Protein AF-A0A8K0US47-F1 (afdb_monomer)

Secondary structure (DSSP, 8-state):
---TTSSHHHHTT-GGG-SS------SSS-----------------------------PPPTTS-EEEEEEEEEEGGGGHIIIIIIS----SSTT-EEEEEEE--SSPPTT-EEEEEEEEEEETTEEEEEEEEE-

Solvent-accessible surface area (backbone atoms only — not comparable to full-atom values): 8676 Å² total; per-residue (Å²): 139,91,77,76,80,71,64,61,69,60,58,79,77,56,79,84,78,79,82,75,95,82,76,87,79,65,97,60,98,68,92,75,85,88,83,86,85,90,78,96,71,94,71,84,79,75,82,75,78,77,78,76,79,77,81,74,76,85,67,55,53,86,82,18,64,39,67,35,19,14,60,42,74,46,37,38,62,81,45,37,71,53,36,39,56,77,43,63,50,74,70,93,53,5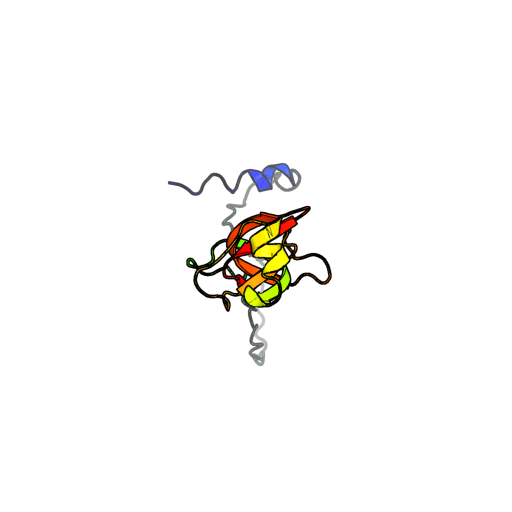5,70,42,29,28,21,40,62,22,41,84,48,85,78,54,67,74,87,34,42,50,28,22,10,52,43,74,41,78,32,88,97,32,26,33,27,36,60,38,45,80,110

Structure (mmCIF, N/CA/C/O backbone):
data_AF-A0A8K0US47-F1
#
_entry.id   AF-A0A8K0US47-F1
#
loop_
_atom_site.group_PDB
_atom_site.id
_atom_site.type_symbol
_atom_site.label_atom_id
_atom_site.label_alt_id
_atom_site.label_comp_id
_atom_site.label_asym_id
_atom_site.label_entity_id
_atom_site.label_seq_id
_atom_site.pdbx_PDB_ins_code
_atom_site.Cartn_x
_atom_site.Cartn_y
_atom_site.Cartn_z
_atom_site.occupancy
_atom_site.B_iso_or_equiv
_atom_site.auth_seq_id
_atom_site.auth_comp_id
_atom_site.auth_asym_id
_atom_site.auth_atom_id
_atom_site.pdbx_PDB_model_num
ATOM 1 N N . MET A 1 1 ? -15.573 13.295 36.870 1.00 46.84 1 MET A N 1
ATOM 2 C CA . MET A 1 1 ? -15.030 14.401 36.044 1.00 46.84 1 MET A CA 1
ATOM 3 C C . MET A 1 1 ? -14.194 13.746 34.950 1.00 46.84 1 MET A C 1
ATOM 5 O O . MET A 1 1 ? -13.232 13.095 35.334 1.00 46.84 1 MET A O 1
ATOM 9 N N . PRO A 1 2 ? -14.645 13.696 33.676 1.00 38.84 2 PRO A N 1
ATOM 10 C CA . PRO A 1 2 ? -14.460 14.802 32.720 1.00 38.84 2 PRO A CA 1
ATOM 11 C C . PRO A 1 2 ? -15.593 14.894 31.662 1.00 38.84 2 PRO A C 1
ATOM 13 O O . PRO A 1 2 ? -15.699 14.055 30.777 1.00 38.84 2 PRO A O 1
ATOM 16 N N . GLY A 1 3 ? -16.446 15.919 31.717 1.00 36.38 3 GLY A N 1
ATOM 17 C CA . GLY A 1 3 ? -17.505 16.131 30.706 1.00 36.38 3 GLY A CA 1
ATOM 18 C C . GLY A 1 3 ? -17.657 17.581 30.247 1.00 36.38 3 GLY A C 1
ATOM 19 O O . GLY A 1 3 ? -18.436 17.882 29.351 1.00 36.38 3 GLY A O 1
ATOM 20 N N . THR A 1 4 ? -16.906 18.501 30.846 1.00 40.59 4 THR A N 1
ATOM 21 C CA . THR A 1 4 ? -17.223 19.933 30.822 1.00 40.59 4 THR A CA 1
ATOM 22 C C . THR A 1 4 ? -16.558 20.714 29.687 1.00 40.59 4 THR A C 1
ATOM 24 O O . THR A 1 4 ? -16.933 21.853 29.437 1.00 40.59 4 THR A O 1
ATOM 27 N N . ALA A 1 5 ? -15.608 20.125 28.953 1.00 39.03 5 ALA A N 1
ATOM 28 C CA . ALA A 1 5 ? -14.831 20.860 27.948 1.00 39.03 5 ALA A CA 1
ATOM 29 C C . ALA A 1 5 ? -15.523 21.000 26.575 1.00 39.03 5 ALA A C 1
ATOM 31 O O . ALA A 1 5 ? -15.138 21.859 25.786 1.00 39.03 5 ALA A O 1
ATOM 32 N N . ARG A 1 6 ? -16.552 20.194 26.265 1.00 40.56 6 ARG A N 1
ATOM 33 C CA . ARG A 1 6 ? -17.197 20.201 24.933 1.00 40.56 6 ARG A CA 1
ATOM 34 C C . ARG A 1 6 ? -18.349 21.200 24.779 1.00 40.56 6 ARG A C 1
ATOM 36 O O . ARG A 1 6 ? -18.688 21.536 23.650 1.00 40.56 6 ARG A O 1
ATOM 43 N N . CYS A 1 7 ? -18.903 21.737 25.869 1.00 39.81 7 CYS A N 1
ATOM 44 C CA . CYS A 1 7 ? -20.008 22.703 25.780 1.00 39.81 7 CYS A CA 1
ATOM 45 C C . CYS A 1 7 ? -19.562 24.115 25.369 1.00 39.81 7 CYS A C 1
ATOM 47 O O . CYS A 1 7 ? -20.347 24.856 24.780 1.00 39.81 7 CYS A O 1
ATOM 49 N N . LEU A 1 8 ? -18.309 24.502 25.635 1.00 39.59 8 LEU A N 1
ATOM 50 C CA . LEU A 1 8 ? -17.888 25.895 25.449 1.00 39.59 8 LEU A CA 1
ATOM 51 C C . LEU A 1 8 ? -17.751 26.309 23.970 1.00 39.59 8 LEU A C 1
ATOM 53 O O . LEU A 1 8 ? -17.937 27.477 23.643 1.00 39.59 8 LEU A O 1
ATOM 57 N N . SER A 1 9 ? -17.472 25.368 23.058 1.00 39.28 9 SER A N 1
ATOM 58 C CA . SER A 1 9 ? -17.257 25.696 21.634 1.00 39.28 9 SER A CA 1
ATOM 59 C C . SER A 1 9 ? -18.537 26.065 20.878 1.00 39.28 9 SER A C 1
ATOM 61 O O . SER A 1 9 ? -18.468 26.768 19.874 1.00 39.28 9 SER A O 1
ATOM 63 N N . VAL A 1 10 ? -19.713 25.644 21.357 1.00 44.59 10 VAL A N 1
ATOM 64 C CA . VAL A 1 10 ? -20.997 26.024 20.738 1.00 44.59 10 VAL A CA 1
ATOM 65 C C . VAL A 1 10 ? -21.367 27.471 21.091 1.00 44.59 10 VAL A C 1
ATOM 67 O O . VAL A 1 10 ? -21.954 28.178 20.272 1.00 44.59 10 VAL A O 1
ATOM 70 N N . TYR A 1 11 ? -20.952 27.940 22.273 1.00 36.62 11 TYR A N 1
ATOM 71 C CA . TYR A 1 11 ? -21.277 29.269 22.800 1.00 36.62 11 TYR A CA 1
ATOM 72 C C . TYR A 1 11 ? -20.708 30.412 21.944 1.00 36.62 11 TYR A C 1
ATOM 74 O O . TYR A 1 11 ? -21.342 31.451 21.785 1.00 36.62 11 TYR A O 1
ATOM 82 N N . LEU A 1 12 ? -19.538 30.207 21.331 1.00 44.50 12 LEU A N 1
ATOM 83 C CA . LEU A 1 12 ? -18.879 31.228 20.511 1.00 44.50 12 LEU A CA 1
ATOM 84 C C . LEU A 1 12 ? -19.491 31.390 19.114 1.00 44.50 12 LEU A C 1
ATOM 86 O O . LEU A 1 12 ? -19.219 32.389 18.451 1.00 44.50 12 LEU A O 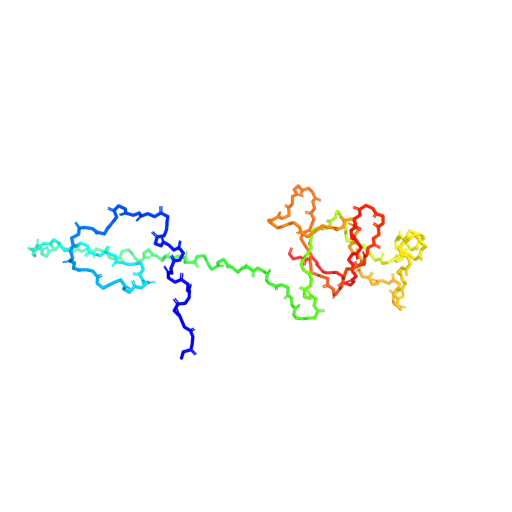1
ATOM 90 N N . LYS A 1 13 ? -20.320 30.442 18.654 1.00 41.69 13 LYS A N 1
ATOM 91 C CA . LYS A 1 13 ? -20.864 30.475 17.290 1.00 41.69 13 LYS A CA 1
ATOM 92 C C . LYS A 1 13 ? -22.234 31.160 17.183 1.00 41.69 13 LYS A C 1
ATOM 94 O O . LYS A 1 13 ? -22.564 31.636 16.102 1.00 41.69 13 LYS A O 1
ATOM 99 N N . TYR A 1 14 ? -23.009 31.276 18.273 1.00 38.50 14 TYR A N 1
ATOM 100 C CA . TYR A 1 14 ? -24.384 31.814 18.227 1.00 38.50 14 TYR A CA 1
ATOM 101 C C . TYR A 1 14 ? -24.782 32.630 19.482 1.00 38.50 14 TYR A C 1
ATOM 103 O O . TYR A 1 14 ? -25.552 32.154 20.316 1.00 38.50 14 TYR A O 1
ATOM 111 N N . PRO A 1 15 ? -24.342 33.893 19.629 1.00 39.62 15 PRO A N 1
ATOM 112 C CA . PRO A 1 15 ? -24.622 34.710 20.822 1.00 39.62 15 PRO A CA 1
ATOM 113 C C . PRO A 1 15 ? -26.076 35.218 20.938 1.00 39.62 15 PRO A C 1
ATOM 115 O O . PRO A 1 15 ? -26.438 35.852 21.926 1.00 39.62 15 PRO A O 1
ATOM 118 N N . ARG A 1 16 ? -26.936 34.967 19.941 1.00 40.34 16 ARG A N 1
ATOM 119 C CA . ARG A 1 16 ? -28.298 35.536 19.854 1.00 40.34 16 ARG A CA 1
ATOM 120 C C . ARG A 1 16 ? -29.388 34.753 20.597 1.00 40.34 16 ARG A C 1
ATOM 122 O O . ARG A 1 16 ? -30.516 35.226 20.627 1.00 40.34 16 ARG A O 1
ATOM 129 N N . LEU A 1 17 ? -29.079 33.604 21.200 1.00 44.72 17 LEU A N 1
ATOM 130 C CA . LEU A 1 17 ? -30.077 32.753 21.873 1.00 44.72 17 LEU A CA 1
ATOM 131 C C . LEU A 1 17 ? -30.164 32.960 23.396 1.00 44.72 17 LEU A C 1
ATOM 133 O O . LEU A 1 17 ? -30.950 32.290 24.055 1.00 44.72 17 LEU A O 1
ATOM 137 N N . TYR A 1 18 ? -29.381 33.879 23.970 1.00 38.62 18 TYR A N 1
ATOM 138 C CA . TYR A 1 18 ? -29.197 33.969 25.425 1.00 38.62 18 TYR A CA 1
ATOM 139 C C . TYR A 1 18 ? -29.821 35.217 26.059 1.00 38.62 18 TYR A C 1
ATOM 141 O O . TYR A 1 18 ? -29.194 35.911 26.859 1.00 38.62 18 TYR A O 1
ATOM 149 N N . ARG A 1 19 ? -31.061 35.551 25.693 1.00 40.34 19 ARG A N 1
ATOM 150 C CA . ARG A 1 19 ? -31.779 36.636 26.371 1.00 40.34 19 ARG A CA 1
ATOM 151 C C . ARG A 1 19 ? -33.259 36.335 26.528 1.00 40.34 19 ARG A C 1
ATOM 153 O O . ARG A 1 19 ? -34.080 37.022 25.953 1.00 40.34 19 ARG A O 1
ATOM 160 N N . GLU A 1 20 ? -33.560 35.302 27.306 1.00 36.44 20 GLU A N 1
ATOM 161 C CA . GLU A 1 20 ? -34.586 35.338 28.358 1.00 36.44 20 GLU A CA 1
ATOM 162 C C . GLU A 1 20 ? -34.594 33.990 29.086 1.00 36.44 20 GLU A C 1
ATOM 164 O O . GLU A 1 20 ? -34.684 32.915 28.495 1.00 36.44 20 GLU A O 1
ATOM 169 N N . GLY A 1 21 ? -34.352 34.049 30.393 1.00 46.66 21 GLY A N 1
ATOM 170 C CA . GLY A 1 21 ? -34.042 32.885 31.206 1.00 46.66 21 GLY A CA 1
ATOM 171 C C . GLY A 1 21 ? -35.243 31.976 31.424 1.00 46.66 21 GLY A C 1
ATOM 172 O O . GLY A 1 21 ? -36.161 32.360 32.144 1.00 46.66 21 GLY A O 1
ATOM 173 N N . ARG A 1 22 ? -35.180 30.747 30.886 1.00 37.56 22 ARG A N 1
ATOM 174 C CA . ARG A 1 22 ? -35.771 29.543 31.510 1.00 37.56 22 ARG A CA 1
ATOM 175 C C . ARG A 1 22 ? -35.437 28.201 30.833 1.00 37.56 22 ARG A C 1
ATOM 177 O O . ARG A 1 22 ? -36.299 27.337 30.731 1.00 37.56 22 ARG A O 1
ATOM 184 N N . HIS A 1 23 ? -34.196 27.980 30.397 1.00 38.66 23 HIS A N 1
ATOM 185 C CA . HIS A 1 23 ? -33.818 26.713 29.754 1.00 38.66 23 HIS A CA 1
ATOM 186 C C . HIS A 1 23 ? -32.576 26.100 30.412 1.00 38.66 23 HIS A C 1
ATOM 188 O O . HIS A 1 23 ? -31.454 26.539 30.176 1.00 38.66 23 HIS A O 1
ATOM 194 N N . SER A 1 24 ? -32.783 25.063 31.232 1.00 38.16 24 SER A N 1
ATOM 195 C CA . SER A 1 24 ? -31.751 24.047 31.462 1.00 38.16 24 SER A CA 1
ATOM 196 C C . SER A 1 24 ? -31.607 23.258 30.166 1.00 38.16 24 SER A C 1
ATOM 198 O O . SER A 1 24 ? -32.498 22.492 29.804 1.00 38.16 24 SER A O 1
ATOM 200 N N . CYS A 1 25 ? -30.512 23.478 29.444 1.00 39.38 25 CYS A N 1
ATOM 201 C CA . CYS A 1 25 ? -30.175 22.694 28.264 1.00 39.38 25 CYS A CA 1
ATOM 202 C C . CYS A 1 25 ? -29.595 21.350 28.712 1.00 39.38 25 CYS A C 1
ATOM 204 O O . CYS A 1 25 ? -28.389 21.222 28.919 1.00 39.38 25 CYS A O 1
ATOM 206 N N . ASP A 1 26 ? -30.455 20.346 28.848 1.00 36.38 26 ASP A N 1
ATOM 207 C CA . ASP A 1 26 ? -30.021 18.977 28.591 1.00 36.38 26 ASP A CA 1
ATOM 208 C C . ASP A 1 26 ? -29.617 18.909 27.108 1.00 36.38 26 ASP A C 1
ATOM 210 O O . ASP A 1 26 ? -30.361 19.372 26.240 1.00 36.38 26 ASP A O 1
ATOM 214 N N . CYS A 1 27 ? -28.423 18.398 26.796 1.00 41.59 27 CYS A N 1
ATOM 215 C CA . CYS A 1 27 ? -27.926 18.234 25.421 1.00 41.59 27 CYS A CA 1
ATOM 216 C C . CYS A 1 27 ? -28.633 17.080 24.679 1.00 41.59 27 CYS A C 1
ATOM 218 O O . CYS A 1 27 ? -28.005 16.327 23.938 1.00 41.59 27 CYS A O 1
ATOM 220 N N . SER A 1 28 ? -29.946 16.964 24.855 1.00 40.72 28 SER A N 1
ATOM 221 C CA . SER A 1 28 ? -30.830 16.103 24.086 1.00 40.72 28 SER A CA 1
ATOM 222 C C . SER A 1 28 ? -31.783 16.984 23.296 1.00 40.72 28 SER A C 1
ATOM 224 O O . SER A 1 28 ? -32.591 17.732 23.842 1.00 40.72 28 SER A O 1
ATOM 226 N N . ILE A 1 29 ? -31.672 16.896 21.976 1.00 43.41 29 ILE A N 1
ATOM 227 C CA . ILE A 1 29 ? -32.538 17.542 20.993 1.00 43.41 29 ILE A CA 1
ATOM 228 C C . ILE A 1 29 ? -33.984 17.102 21.243 1.00 43.41 29 ILE A C 1
ATOM 230 O O . ILE A 1 29 ? -34.377 16.103 20.661 1.00 43.41 29 ILE A O 1
ATOM 234 N N . LYS A 1 30 ? -34.759 17.806 22.080 1.00 36.53 30 LYS A N 1
ATOM 235 C CA . LYS A 1 30 ? -36.230 17.940 21.988 1.00 36.53 30 LYS A CA 1
ATOM 236 C C . LYS A 1 30 ? -36.705 19.182 22.756 1.00 36.53 30 LYS A C 1
ATOM 238 O O . LYS A 1 30 ? -37.198 19.081 23.877 1.00 36.53 30 LYS A O 1
ATOM 243 N N . CYS A 1 31 ? -36.643 20.357 22.131 1.00 35.62 31 CYS A N 1
ATOM 244 C CA . CYS A 1 31 ? -37.557 21.440 22.507 1.00 35.62 31 CYS A CA 1
ATOM 245 C C . CYS A 1 31 ? -38.957 21.034 22.028 1.00 35.62 31 CYS A C 1
ATOM 247 O O . CYS A 1 31 ? -39.199 20.976 20.826 1.00 35.62 31 CYS A O 1
ATOM 249 N N . THR A 1 32 ? -39.849 20.687 22.957 1.00 37.84 32 THR A N 1
ATOM 250 C CA . THR A 1 32 ? -41.238 20.318 22.648 1.00 37.84 32 THR A CA 1
ATOM 251 C C . THR A 1 32 ? -42.147 21.459 23.094 1.00 37.84 32 THR A C 1
ATOM 253 O O . THR A 1 32 ? -42.230 21.758 24.284 1.00 37.84 32 THR A O 1
ATOM 256 N N . GLU A 1 33 ? -42.791 22.121 22.136 1.00 38.03 33 GLU A N 1
ATOM 257 C CA . GLU A 1 33 ? -43.781 23.175 22.360 1.00 38.03 33 GLU A CA 1
ATOM 258 C C . GLU A 1 33 ? -45.080 22.567 22.921 1.00 38.03 33 GLU A C 1
ATOM 260 O O . GLU A 1 33 ? -45.603 21.585 22.394 1.00 38.03 33 GLU A O 1
ATOM 265 N N . ARG A 1 34 ? -45.589 23.118 24.033 1.00 37.97 34 ARG A N 1
ATOM 266 C CA . ARG A 1 34 ? -46.910 22.778 24.590 1.00 37.97 34 ARG A CA 1
ATOM 267 C C . ARG A 1 34 ? -47.975 23.591 23.857 1.00 37.97 34 ARG A C 1
ATOM 269 O O . ARG A 1 34 ? -47.952 24.813 23.958 1.00 37.97 34 ARG A O 1
ATOM 276 N N . GLN A 1 35 ? -48.981 22.934 23.283 1.00 38.62 35 GLN A N 1
ATOM 277 C CA . GLN A 1 35 ? -50.292 23.552 23.054 1.00 38.62 35 GLN A CA 1
ATOM 278 C C . GLN A 1 35 ? -51.417 22.734 23.714 1.00 38.62 35 GLN A C 1
ATOM 280 O O . GLN A 1 35 ? -51.310 21.507 23.797 1.00 38.62 35 GLN A O 1
ATOM 285 N N . PRO A 1 36 ? -52.450 23.409 24.261 1.00 51.41 36 PRO A N 1
ATOM 286 C CA . PRO A 1 36 ? -53.443 22.809 25.138 1.00 51.41 36 PRO A CA 1
ATOM 287 C C . PRO A 1 36 ? -54.696 22.337 24.386 1.00 51.41 36 PRO A C 1
ATOM 289 O O . PRO A 1 36 ? -55.005 22.795 23.292 1.00 51.41 36 PRO A O 1
ATOM 292 N N . ASN A 1 37 ? -55.471 21.526 25.105 1.00 34.66 37 ASN A N 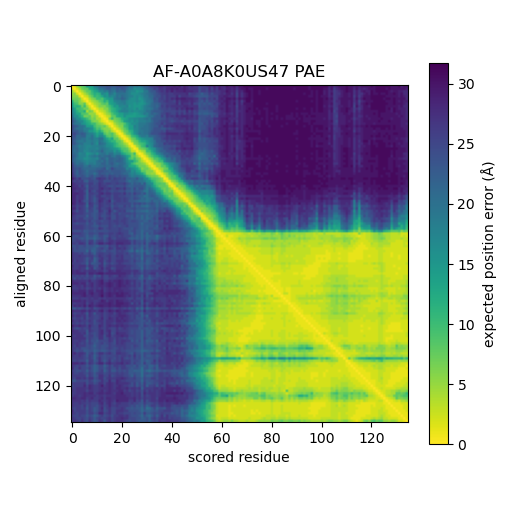1
ATOM 293 C CA . ASN A 1 37 ? -56.876 21.172 24.900 1.00 34.66 37 ASN A CA 1
ATOM 294 C C . ASN A 1 37 ? -57.203 19.920 24.076 1.00 34.66 37 ASN A C 1
ATOM 296 O O . ASN A 1 37 ? -56.954 19.786 22.884 1.00 34.66 37 ASN A O 1
ATOM 300 N N . MET A 1 38 ? -57.846 19.015 24.814 1.00 46.69 38 MET A N 1
ATOM 301 C CA . MET A 1 38 ? -58.420 17.743 24.416 1.00 46.69 38 MET A CA 1
ATOM 302 C C . MET A 1 38 ? -59.489 17.907 23.332 1.00 46.69 38 MET A C 1
ATOM 304 O O . MET A 1 38 ? -60.369 18.754 23.466 1.00 46.69 38 MET A O 1
ATOM 308 N N . ARG A 1 39 ? -59.495 16.989 22.362 1.00 39.59 39 ARG A N 1
ATOM 309 C CA . ARG A 1 39 ? -60.696 16.386 21.760 1.00 39.59 39 ARG A CA 1
ATOM 310 C C . ARG A 1 39 ? -60.287 15.037 21.171 1.00 39.59 39 ARG A C 1
ATOM 312 O O . ARG A 1 39 ? -59.401 14.968 20.327 1.00 39.59 39 ARG A O 1
ATOM 319 N N . ALA A 1 40 ? -60.884 13.969 21.692 1.00 47.66 40 ALA A N 1
ATOM 320 C CA . ALA A 1 40 ? -60.638 12.601 21.260 1.00 47.66 40 ALA A CA 1
ATOM 321 C C . ALA A 1 40 ? -61.051 12.427 19.791 1.00 47.66 40 ALA A C 1
ATOM 323 O O . ALA A 1 40 ? -62.186 12.724 19.425 1.00 47.66 40 ALA A O 1
ATOM 324 N N . SER A 1 41 ? -60.123 11.941 18.972 1.00 41.31 41 SER A N 1
ATOM 325 C CA . SER A 1 41 ? -60.364 11.525 17.595 1.00 41.31 41 SER A CA 1
ATOM 326 C C . SER A 1 41 ? -59.551 10.256 17.361 1.00 41.31 41 SER A C 1
ATOM 328 O O . SER A 1 41 ? -58.371 10.204 17.705 1.00 41.31 41 SER A O 1
ATOM 330 N N . ILE A 1 42 ? -60.212 9.206 16.881 1.00 51.44 42 ILE A N 1
ATOM 331 C CA . ILE A 1 42 ? -59.645 7.866 16.702 1.00 51.44 42 ILE A CA 1
ATOM 332 C C . ILE A 1 42 ? -58.605 7.930 15.578 1.00 51.44 42 ILE A C 1
ATOM 334 O O . ILE A 1 42 ? -58.957 8.067 14.408 1.00 51.44 42 ILE A O 1
ATOM 338 N N . THR A 1 43 ? -57.323 7.851 15.928 1.00 42.91 43 THR A N 1
ATOM 339 C CA . THR A 1 43 ? -56.207 7.818 14.978 1.00 42.91 43 THR A CA 1
ATOM 340 C C . THR A 1 43 ? -55.746 6.382 14.771 1.00 42.91 43 THR A C 1
ATOM 342 O O . THR A 1 43 ? -55.238 5.731 15.680 1.00 42.91 43 THR A O 1
ATOM 345 N N . VAL A 1 44 ? -55.922 5.884 13.547 1.00 48.12 44 VAL A N 1
ATOM 346 C CA . VAL A 1 44 ? -55.308 4.642 13.070 1.00 48.12 44 VAL A CA 1
ATOM 347 C C . VAL A 1 44 ? -53.793 4.829 13.118 1.00 48.12 44 VAL A C 1
ATOM 349 O O . VAL A 1 44 ? -53.229 5.599 12.340 1.00 48.12 44 VAL A O 1
ATOM 352 N N . THR A 1 45 ? -53.133 4.170 14.068 1.00 48.47 45 THR A N 1
ATOM 353 C CA . THR A 1 45 ? -51.684 4.262 14.258 1.00 48.47 45 THR A CA 1
ATOM 354 C C . THR A 1 45 ? -50.985 3.490 13.144 1.00 48.47 45 THR A C 1
ATOM 356 O O . THR A 1 45 ? -50.676 2.307 13.278 1.00 48.47 45 THR A O 1
ATOM 359 N N . VAL A 1 46 ? -50.739 4.151 12.014 1.00 52.28 46 VAL A N 1
ATOM 360 C CA . VAL A 1 46 ? -49.760 3.669 11.040 1.00 52.28 46 VAL A CA 1
ATOM 361 C C . VAL A 1 46 ? -48.410 3.728 11.750 1.00 52.28 46 VAL A C 1
ATOM 363 O O . VAL A 1 46 ? -47.875 4.809 11.994 1.00 52.28 46 VAL A O 1
ATOM 366 N N . PHE A 1 47 ? -47.900 2.569 12.172 1.00 51.38 47 PHE A N 1
ATOM 367 C CA . PHE A 1 47 ? -46.555 2.432 12.723 1.00 51.38 47 PHE A CA 1
ATOM 368 C C . PHE A 1 47 ? -45.557 2.723 11.596 1.00 51.38 47 PHE A C 1
ATOM 370 O O . PHE A 1 47 ? -45.064 1.823 10.922 1.00 51.38 47 PHE A O 1
ATOM 377 N N . SER A 1 48 ? -45.287 4.005 11.356 1.00 53.53 48 SER A N 1
ATOM 378 C CA . SER A 1 48 ? -44.178 4.445 10.520 1.00 53.53 48 SER A CA 1
ATOM 379 C C . SER A 1 48 ? -42.894 4.043 11.235 1.00 53.53 48 SER A C 1
ATOM 381 O O . SER A 1 48 ? -42.432 4.736 12.142 1.00 53.53 48 SER A O 1
ATOM 383 N N . THR A 1 49 ? -42.347 2.880 10.881 1.00 54.91 49 THR A N 1
ATOM 384 C CA . THR A 1 49 ? -41.044 2.426 11.360 1.00 54.91 49 THR A CA 1
ATOM 385 C C . THR A 1 49 ? -39.998 3.416 10.869 1.00 54.91 49 THR A C 1
ATOM 387 O O . THR A 1 49 ? -39.586 3.385 9.709 1.00 54.91 49 THR A O 1
ATOM 390 N N . VAL A 1 50 ? -39.598 4.333 11.747 1.00 58.34 50 VAL A N 1
ATOM 391 C CA . VAL A 1 50 ? -38.467 5.224 11.514 1.00 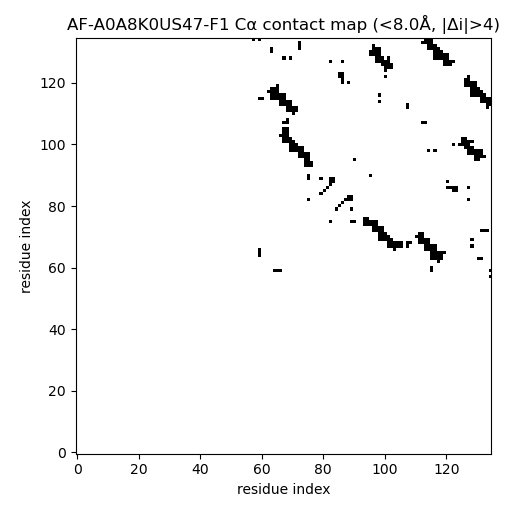58.34 50 VAL A CA 1
ATOM 392 C C . VAL A 1 50 ? -37.220 4.346 11.541 1.00 58.34 50 VAL A C 1
ATOM 394 O O . VAL A 1 50 ? -36.704 4.015 12.606 1.00 58.34 50 VAL A O 1
ATOM 397 N N . PHE A 1 51 ? -36.769 3.910 10.366 1.00 52.47 51 PHE A N 1
ATOM 398 C CA . PHE A 1 51 ? -35.462 3.284 10.211 1.00 52.47 51 PHE A CA 1
ATOM 399 C C . PHE A 1 51 ? -34.407 4.350 10.514 1.00 52.47 51 PHE A C 1
ATOM 401 O O . PHE A 1 51 ? -34.077 5.186 9.674 1.00 52.47 51 PHE A O 1
ATOM 408 N N . ALA A 1 52 ? -33.910 4.356 11.749 1.00 56.09 52 ALA A N 1
ATOM 409 C CA . ALA A 1 52 ? -32.724 5.110 12.108 1.00 56.09 52 ALA A CA 1
ATOM 410 C C . ALA A 1 52 ? -31.541 4.487 11.356 1.00 56.09 52 ALA A C 1
ATOM 412 O O . ALA A 1 52 ? -31.063 3.411 11.715 1.00 56.09 52 ALA A O 1
ATOM 413 N N . ALA A 1 53 ? -31.100 5.140 10.281 1.00 57.03 53 ALA A N 1
ATOM 414 C CA . ALA A 1 53 ? -29.867 4.781 9.602 1.00 57.03 53 ALA A CA 1
ATOM 415 C C . ALA A 1 53 ? -28.703 5.039 10.568 1.00 57.03 53 ALA A C 1
ATOM 417 O O . ALA A 1 53 ? -28.296 6.177 10.798 1.00 57.03 53 ALA A O 1
ATOM 418 N N . ILE A 1 54 ? -28.210 3.969 11.186 1.00 53.09 54 ILE A N 1
ATOM 419 C CA . ILE A 1 54 ? -26.985 3.982 11.979 1.00 53.09 54 ILE A CA 1
ATOM 420 C C . ILE A 1 54 ? -25.847 4.217 10.986 1.00 53.09 54 ILE A C 1
ATOM 422 O O . ILE A 1 54 ? -25.458 3.311 10.252 1.00 53.09 54 ILE A O 1
ATOM 426 N N . ALA A 1 55 ? -25.353 5.451 10.905 1.00 50.59 55 ALA A N 1
ATOM 427 C CA . ALA A 1 55 ? -24.139 5.753 10.164 1.00 50.59 55 ALA A CA 1
ATOM 428 C C . ALA A 1 55 ? -22.965 5.119 10.920 1.00 50.59 55 ALA A C 1
ATOM 430 O O . ALA A 1 55 ? -22.413 5.712 11.847 1.00 50.59 55 ALA A O 1
ATOM 431 N N . VAL A 1 56 ? -22.625 3.877 10.575 1.00 55.19 56 VAL A N 1
ATOM 432 C CA . VAL A 1 56 ?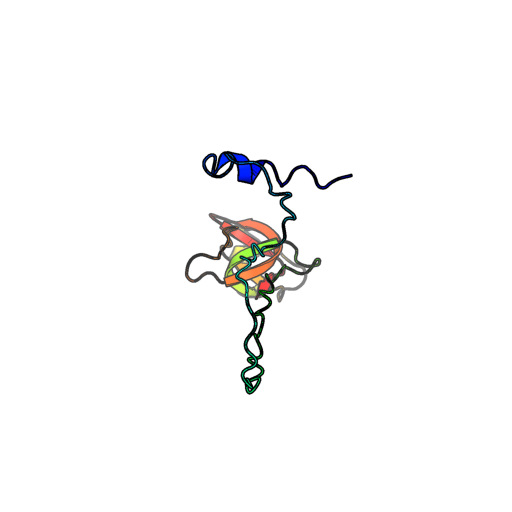 -21.387 3.249 11.030 1.00 55.19 56 VAL A CA 1
ATOM 433 C C . VAL A 1 56 ? -20.265 3.973 10.300 1.00 55.19 56 VAL A C 1
ATOM 435 O O . VAL A 1 56 ? -20.002 3.705 9.133 1.00 55.19 56 VAL A O 1
ATOM 438 N N . SER A 1 57 ? -19.626 4.934 10.963 1.00 54.69 57 SER A N 1
ATOM 439 C CA . SER A 1 57 ? -18.311 5.402 10.537 1.00 54.69 57 SER A CA 1
ATOM 440 C C . SER A 1 57 ? -17.390 4.187 10.581 1.00 54.69 57 SER A C 1
ATOM 442 O O . SER A 1 57 ? -17.048 3.735 11.679 1.00 54.69 57 SER A O 1
ATOM 444 N N . ALA A 1 58 ? -17.074 3.614 9.414 1.00 60.88 58 ALA A N 1
ATOM 445 C CA . ALA A 1 58 ? -16.173 2.479 9.290 1.00 60.88 58 ALA A CA 1
ATOM 446 C C . ALA A 1 58 ? -14.840 2.897 9.910 1.00 60.88 58 ALA A C 1
ATOM 448 O O . ALA A 1 58 ? -14.084 3.694 9.367 1.00 60.88 58 ALA A O 1
ATOM 449 N N . THR A 1 59 ? -14.629 2.470 11.148 1.00 79.25 59 THR A N 1
ATOM 450 C CA . THR A 1 59 ? -13.407 2.774 11.875 1.00 79.25 59 THR A CA 1
ATOM 451 C C . THR A 1 59 ? -12.467 1.630 11.575 1.00 79.25 59 THR A C 1
ATOM 453 O O . THR A 1 59 ? -12.867 0.468 11.681 1.00 79.25 59 THR A O 1
ATOM 456 N N . CYS A 1 60 ? -11.237 1.945 11.184 1.00 89.69 60 CYS A N 1
ATOM 457 C CA . CYS A 1 60 ? -10.275 0.903 10.899 1.00 89.69 60 CYS A CA 1
ATOM 458 C C . CYS A 1 60 ? -10.083 -0.036 12.101 1.00 89.69 60 CYS A C 1
ATOM 460 O O . CYS A 1 60 ? -10.093 0.424 13.251 1.00 89.69 60 CYS A O 1
ATOM 462 N N . PRO A 1 61 ? -9.911 -1.349 11.864 1.00 90.56 61 PRO A N 1
ATOM 463 C CA . PRO A 1 61 ? -9.693 -2.297 12.944 1.00 90.56 61 PRO A CA 1
ATOM 464 C C . PRO A 1 61 ? -8.383 -1.971 13.667 1.00 90.56 61 PRO A C 1
ATOM 466 O O . PRO A 1 61 ? -7.446 -1.437 13.075 1.00 90.56 61 PRO A O 1
ATOM 469 N N . SER A 1 62 ? -8.277 -2.349 14.943 1.00 89.75 62 SER A N 1
ATOM 470 C CA . SER A 1 62 ? -7.077 -2.079 15.754 1.00 89.75 62 SER A CA 1
ATOM 471 C C . SER A 1 62 ? -5.786 -2.650 15.153 1.00 89.75 62 SER A C 1
ATOM 473 O O . SER A 1 62 ? -4.712 -2.106 15.391 1.00 89.75 62 SER A O 1
ATOM 475 N N . ALA A 1 63 ? -5.885 -3.716 14.350 1.00 91.19 63 ALA A N 1
ATOM 476 C CA . ALA A 1 63 ? -4.763 -4.317 13.630 1.00 91.19 63 ALA A CA 1
ATOM 477 C C . ALA A 1 63 ? -4.261 -3.474 12.437 1.00 91.19 63 ALA A C 1
ATOM 479 O O . ALA A 1 63 ? -3.113 -3.622 12.022 1.00 91.19 63 ALA A O 1
ATOM 480 N N . GLN A 1 64 ? -5.105 -2.602 11.881 1.00 94.69 64 GLN A N 1
ATOM 481 C CA . GLN A 1 64 ? -4.788 -1.722 10.752 1.00 94.69 64 GLN A CA 1
ATOM 482 C C . GLN A 1 64 ? -5.235 -0.291 11.065 1.00 94.69 64 GLN A C 1
ATOM 484 O O . GLN A 1 64 ? -6.131 0.225 10.409 1.00 94.69 64 GLN A O 1
ATOM 489 N N . PRO A 1 65 ? -4.648 0.367 12.077 1.00 92.94 65 PRO A N 1
ATOM 490 C CA . PRO A 1 65 ? -5.198 1.598 12.639 1.00 92.94 65 PRO A CA 1
ATOM 491 C C . PRO A 1 65 ? -5.063 2.819 11.717 1.00 92.94 65 PRO A C 1
ATOM 493 O O . PRO A 1 65 ? -5.597 3.883 12.032 1.00 92.94 65 PRO A O 1
ATOM 496 N N . VAL A 1 66 ? -4.318 2.711 10.614 1.00 93.88 66 VAL A N 1
ATOM 497 C CA . VAL A 1 66 ? -4.012 3.844 9.742 1.00 93.88 66 VAL A CA 1
ATOM 498 C C . VAL A 1 66 ? -5.055 3.941 8.641 1.00 93.88 66 VAL A C 1
ATOM 500 O O . VAL A 1 66 ? -5.095 3.110 7.738 1.00 93.88 66 VAL A O 1
ATOM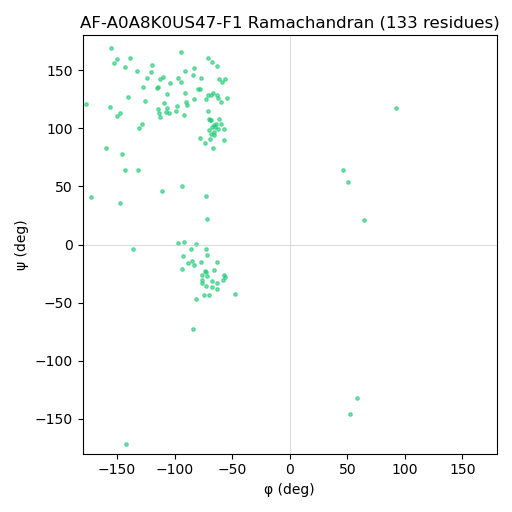 503 N N . HIS A 1 67 ? -5.862 4.994 8.699 1.00 93.69 67 HIS A N 1
ATOM 504 C CA . HIS A 1 67 ? -6.868 5.278 7.688 1.00 93.69 67 HIS A CA 1
ATOM 505 C C . HIS A 1 67 ? -6.298 6.157 6.570 1.00 93.69 67 HIS A C 1
ATOM 507 O O . HIS A 1 67 ? -5.786 7.246 6.848 1.00 93.69 67 HIS A O 1
ATOM 513 N N . LEU A 1 68 ? -6.352 5.683 5.323 1.00 94.38 68 LEU A N 1
ATOM 514 C CA . LEU A 1 68 ? -5.758 6.348 4.160 1.00 94.38 68 LEU A CA 1
ATOM 515 C C . LEU A 1 68 ? -6.672 6.274 2.938 1.00 94.38 68 LEU A C 1
ATOM 517 O O . LEU A 1 68 ? -7.507 5.385 2.807 1.00 94.38 68 LEU A O 1
ATOM 521 N N . CYS A 1 69 ? -6.410 7.164 1.987 1.00 95.06 69 CYS A N 1
ATOM 522 C CA . CYS A 1 69 ? -7.001 7.145 0.659 1.00 95.06 69 CYS A CA 1
ATOM 523 C C . CYS A 1 69 ? -5.907 6.840 -0.354 1.00 95.06 69 CYS A C 1
ATOM 525 O O . CYS A 1 69 ? -5.019 7.665 -0.576 1.00 95.06 69 CYS A O 1
ATOM 527 N N . CYS A 1 70 ? -5.938 5.653 -0.948 1.00 94.94 70 CYS A N 1
ATOM 528 C CA . CYS A 1 70 ? -4.898 5.179 -1.857 1.00 94.94 70 CYS A CA 1
ATOM 529 C C . CYS A 1 70 ? -5.410 5.120 -3.289 1.00 94.94 70 CYS A C 1
ATOM 531 O O . CYS A 1 70 ? -6.555 4.754 -3.543 1.00 94.94 70 CYS A O 1
ATOM 533 N N . ARG A 1 71 ? -4.554 5.437 -4.260 1.00 94.06 71 ARG A N 1
ATOM 534 C CA . ARG A 1 71 ? -4.932 5.363 -5.677 1.00 94.06 71 ARG A CA 1
ATOM 535 C C . ARG A 1 71 ? -5.163 3.922 -6.133 1.00 94.06 71 ARG A C 1
ATOM 537 O O . ARG A 1 71 ? -5.963 3.671 -7.027 1.00 94.06 71 ARG A O 1
ATOM 544 N N . ASN A 1 72 ? -4.445 2.975 -5.537 1.00 93.19 72 ASN A N 1
ATOM 545 C CA . ASN A 1 72 ? -4.597 1.554 -5.808 1.00 93.19 72 ASN A CA 1
ATOM 546 C C . ASN A 1 72 ? -4.193 0.712 -4.595 1.00 93.19 72 ASN A C 1
ATOM 548 O O . ASN A 1 72 ? -3.370 1.135 -3.787 1.00 93.19 72 ASN A O 1
ATOM 552 N N . VAL A 1 73 ? -4.735 -0.504 -4.519 1.00 95.44 73 VAL A N 1
ATOM 553 C CA . VAL A 1 73 ? -4.294 -1.550 -3.587 1.00 95.44 73 VAL A CA 1
ATOM 554 C C . VAL A 1 73 ? -3.977 -2.797 -4.394 1.00 95.44 73 VAL A C 1
ATOM 556 O O . VAL A 1 73 ? -4.844 -3.265 -5.135 1.00 95.44 73 VAL A O 1
ATOM 559 N N . ALA A 1 74 ? -2.759 -3.314 -4.265 1.00 96.12 74 ALA A N 1
ATOM 560 C CA . ALA A 1 74 ? -2.319 -4.524 -4.952 1.00 96.12 74 ALA A CA 1
ATOM 561 C C . ALA A 1 74 ? -1.255 -5.279 -4.130 1.00 96.12 74 ALA A C 1
ATOM 563 O O . ALA A 1 74 ? -0.628 -4.675 -3.258 1.00 96.12 74 ALA A O 1
ATOM 564 N N . PRO A 1 75 ? -1.037 -6.582 -4.379 1.00 96.88 75 PRO A N 1
ATOM 565 C CA . PRO A 1 75 ? -0.012 -7.364 -3.684 1.00 96.88 75 PRO A CA 1
ATOM 566 C C . PRO A 1 75 ? 1.389 -6.807 -3.935 1.00 96.88 75 PRO A C 1
ATOM 568 O O . PRO A 1 75 ? 1.665 -6.408 -5.069 1.00 96.88 75 PRO A O 1
ATOM 571 N N . TRP A 1 76 ? 2.277 -6.821 -2.930 1.00 96.69 76 TRP A N 1
ATOM 572 C CA . TRP A 1 76 ? 3.632 -6.252 -3.009 1.00 96.69 76 TRP A CA 1
ATOM 573 C C . TRP A 1 76 ? 4.400 -6.676 -4.273 1.00 96.69 76 TRP A C 1
ATOM 575 O O . TRP A 1 76 ? 5.007 -5.855 -4.961 1.00 96.69 76 TRP A O 1
ATOM 585 N N . SER A 1 77 ? 4.300 -7.955 -4.627 1.00 95.81 77 SER A N 1
ATOM 586 C CA . SER A 1 77 ? 4.918 -8.566 -5.807 1.00 95.81 77 SER A CA 1
ATOM 587 C C . SER A 1 77 ? 4.552 -7.902 -7.134 1.00 95.81 77 SER A C 1
ATOM 589 O O . SER A 1 77 ? 5.367 -7.910 -8.053 1.00 95.81 77 SER A O 1
ATOM 591 N N . SER A 1 78 ? 3.372 -7.284 -7.240 1.00 96.25 78 SER A N 1
ATOM 592 C CA . SER A 1 78 ? 2.919 -6.616 -8.467 1.00 96.25 78 SER A CA 1
ATOM 593 C C . SER A 1 78 ? 3.755 -5.391 -8.841 1.00 96.25 78 SER A C 1
ATOM 595 O O . SER A 1 78 ? 3.749 -4.980 -10.000 1.00 96.25 78 SER A O 1
ATOM 597 N N . ASN A 1 79 ? 4.465 -4.797 -7.876 1.00 93.19 79 ASN A N 1
ATOM 598 C CA . ASN A 1 79 ? 5.282 -3.609 -8.104 1.00 93.19 79 ASN A CA 1
ATOM 599 C C . ASN A 1 79 ? 6.531 -3.577 -7.207 1.00 93.19 79 ASN A C 1
ATOM 601 O O . ASN A 1 79 ? 6.974 -2.522 -6.746 1.00 93.19 79 ASN A O 1
ATOM 605 N N . SER A 1 80 ? 7.105 -4.754 -6.954 1.00 93.88 80 SER A N 1
ATOM 606 C CA . SER A 1 80 ? 8.243 -4.950 -6.049 1.00 93.88 80 SER A CA 1
ATOM 607 C C . SER A 1 80 ? 9.479 -4.135 -6.439 1.00 93.88 80 SER A C 1
ATOM 609 O O . SER A 1 80 ? 10.209 -3.684 -5.562 1.00 93.88 80 SER A O 1
ATOM 611 N N . GLY A 1 81 ? 9.691 -3.868 -7.732 1.00 91.06 81 GLY A N 1
ATOM 612 C CA . GLY A 1 81 ? 10.786 -3.011 -8.200 1.00 91.06 81 GLY A CA 1
ATOM 613 C C . GLY A 1 81 ? 10.671 -1.563 -7.708 1.00 91.06 81 GLY A C 1
ATOM 614 O O . GLY A 1 81 ? 11.668 -0.958 -7.321 1.00 91.06 81 GLY A O 1
ATOM 615 N N . VAL A 1 82 ? 9.454 -1.015 -7.657 1.00 91.56 82 VAL A N 1
ATOM 616 C CA . VAL A 1 82 ? 9.210 0.340 -7.141 1.00 91.56 82 VAL A CA 1
ATOM 617 C C . VAL A 1 82 ? 9.138 0.325 -5.618 1.00 91.56 82 VAL A C 1
ATOM 619 O O . VAL A 1 82 ? 9.775 1.146 -4.965 1.00 91.56 82 VAL A O 1
ATOM 622 N N . TRP A 1 83 ? 8.390 -0.609 -5.034 1.00 92.94 83 TRP A N 1
ATOM 623 C CA . TRP A 1 83 ? 8.154 -0.626 -3.590 1.00 92.94 83 TRP A CA 1
ATOM 624 C C . TRP A 1 83 ? 9.368 -1.098 -2.789 1.00 92.94 83 TRP A C 1
ATOM 626 O O . TRP A 1 83 ? 9.729 -0.453 -1.810 1.00 92.94 83 TRP A O 1
ATOM 636 N N . GLY A 1 84 ? 10.049 -2.152 -3.233 1.00 92.00 84 GLY A N 1
ATOM 637 C CA . GLY A 1 84 ? 11.297 -2.616 -2.625 1.00 92.00 84 GLY A CA 1
ATOM 638 C C . GLY A 1 84 ? 12.503 -1.747 -2.977 1.00 92.00 84 GLY A C 1
ATOM 639 O O . GLY A 1 84 ? 13.388 -1.574 -2.147 1.00 92.00 84 GLY A O 1
ATOM 640 N N . GLY A 1 85 ? 12.536 -1.176 -4.186 1.00 90.44 85 GLY A N 1
ATOM 641 C CA . GLY A 1 85 ? 13.636 -0.324 -4.644 1.00 90.44 85 GLY A CA 1
ATOM 642 C C . GLY A 1 85 ? 13.501 1.126 -4.183 1.00 90.44 85 GLY A C 1
ATOM 643 O O . GLY A 1 85 ? 14.231 1.579 -3.309 1.00 90.44 85 GLY A O 1
ATOM 644 N N . ILE A 1 86 ? 12.556 1.861 -4.773 1.00 88.75 86 ILE A N 1
ATOM 645 C CA . ILE A 1 86 ? 12.389 3.310 -4.559 1.00 88.75 86 ILE A CA 1
ATOM 646 C C . ILE A 1 86 ? 11.871 3.609 -3.150 1.00 88.75 86 ILE A C 1
ATOM 648 O O . ILE A 1 86 ? 12.358 4.535 -2.506 1.00 88.75 86 ILE A O 1
ATOM 652 N N . CYS A 1 87 ? 10.886 2.843 -2.669 1.00 91.31 87 CYS A N 1
ATOM 653 C CA . CYS A 1 87 ? 10.324 3.061 -1.335 1.00 91.31 87 CYS A CA 1
ATOM 654 C C . CYS A 1 87 ? 11.117 2.357 -0.219 1.00 91.31 87 CYS A C 1
ATOM 656 O O . CYS A 1 87 ? 10.883 2.644 0.952 1.00 91.31 87 CYS A O 1
ATOM 658 N N . GLY A 1 88 ? 12.012 1.419 -0.555 1.00 93.38 88 GLY A N 1
ATOM 659 C CA . GLY A 1 88 ? 12.777 0.641 0.426 1.00 93.38 88 GLY A CA 1
ATOM 660 C C . GLY A 1 88 ? 11.928 -0.269 1.324 1.00 93.38 88 GLY A C 1
ATOM 661 O O . GLY A 1 88 ? 12.369 -0.632 2.413 1.00 93.38 88 GLY A O 1
ATOM 662 N N . VAL A 1 89 ? 10.705 -0.617 0.911 1.00 92.81 89 VAL A N 1
ATOM 663 C CA . VAL A 1 89 ? 9.784 -1.450 1.692 1.00 92.81 89 VAL A CA 1
ATOM 664 C C . VAL A 1 89 ? 9.703 -2.844 1.089 1.00 92.81 89 VAL A C 1
ATOM 666 O O . VAL A 1 89 ? 9.202 -3.015 -0.023 1.00 92.81 89 VAL A O 1
ATOM 669 N N . THR A 1 90 ? 10.120 -3.845 1.862 1.00 94.81 90 THR A N 1
ATOM 670 C CA . THR A 1 90 ? 10.091 -5.259 1.468 1.00 94.81 90 THR A CA 1
ATOM 671 C C . THR A 1 90 ? 9.440 -6.086 2.581 1.00 94.81 90 THR A C 1
ATOM 673 O O . THR A 1 90 ? 10.090 -6.357 3.593 1.00 94.81 90 THR A O 1
ATOM 676 N N . PRO A 1 91 ? 8.155 -6.459 2.452 1.00 93.81 91 PRO A N 1
ATOM 677 C CA . PRO A 1 91 ? 7.495 -7.341 3.404 1.00 93.81 91 PRO A CA 1
ATOM 678 C C . PRO A 1 91 ? 8.018 -8.778 3.278 1.00 93.81 91 PRO A C 1
ATOM 680 O O . PRO A 1 91 ? 8.570 -9.166 2.250 1.00 93.81 91 PRO A O 1
ATOM 683 N N . ALA A 1 92 ? 7.804 -9.584 4.321 1.00 94.44 92 ALA A N 1
ATOM 684 C CA . ALA A 1 92 ? 8.177 -11.000 4.308 1.00 94.44 92 ALA A CA 1
ATOM 685 C C . ALA A 1 92 ? 7.331 -11.824 3.319 1.00 94.44 92 ALA A C 1
ATOM 687 O O . ALA A 1 92 ? 7.850 -12.731 2.675 1.00 94.44 92 ALA A O 1
ATOM 688 N N . ASP A 1 93 ? 6.038 -11.503 3.191 1.00 95.75 93 ASP A N 1
ATOM 689 C CA . ASP A 1 93 ? 5.137 -12.146 2.232 1.00 95.75 93 ASP A CA 1
ATOM 690 C C . ASP A 1 93 ? 5.008 -11.285 0.959 1.00 95.75 93 ASP A C 1
ATOM 692 O O . ASP A 1 93 ? 4.511 -10.152 1.043 1.00 95.75 93 ASP A O 1
ATOM 696 N N . P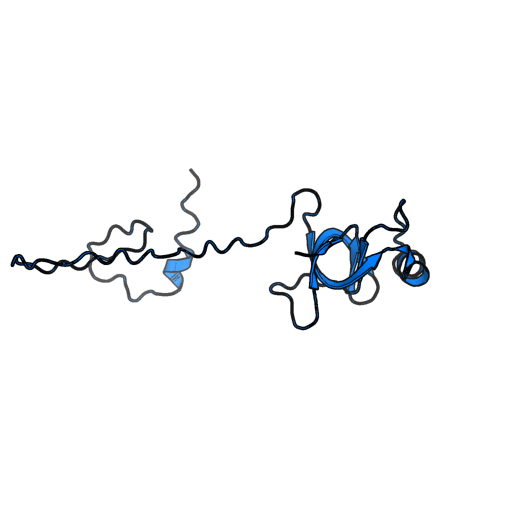RO A 1 94 ? 5.388 -11.798 -0.229 1.00 94.94 94 PRO A N 1
ATOM 697 C CA . PRO A 1 94 ? 5.249 -11.078 -1.494 1.00 94.94 94 PRO A CA 1
ATOM 698 C C . PRO A 1 94 ? 3.791 -10.781 -1.879 1.00 94.94 94 PRO A C 1
ATOM 700 O O . PRO A 1 94 ? 3.552 -9.941 -2.748 1.00 94.94 94 PRO A O 1
ATOM 703 N N . ASN A 1 95 ? 2.812 -11.433 -1.252 1.00 97.25 95 ASN A N 1
ATOM 704 C CA . ASN A 1 95 ? 1.393 -11.180 -1.478 1.00 97.25 95 ASN A CA 1
ATOM 705 C C . ASN A 1 95 ? 0.796 -10.139 -0.522 1.00 97.25 95 ASN A C 1
ATOM 707 O O . ASN A 1 95 ? -0.396 -9.843 -0.621 1.00 97.25 95 ASN A O 1
ATOM 711 N N . THR A 1 96 ? 1.606 -9.551 0.368 1.00 96.50 96 THR A N 1
ATOM 712 C CA . THR A 1 96 ? 1.143 -8.518 1.305 1.00 96.50 96 THR A CA 1
ATOM 713 C C . THR A 1 96 ? 0.464 -7.382 0.532 1.00 96.50 96 THR A C 1
ATOM 715 O O . THR A 1 96 ? 1.080 -6.834 -0.386 1.00 96.50 96 THR A O 1
ATOM 718 N N . PRO A 1 97 ? -0.782 -7.002 0.861 1.00 96.81 97 PRO A N 1
ATOM 719 C CA . PRO A 1 97 ? -1.486 -5.959 0.132 1.00 96.81 97 PRO A CA 1
ATOM 720 C C . PRO A 1 97 ? -0.899 -4.583 0.459 1.00 96.81 97 PRO A C 1
ATOM 722 O O . PRO A 1 97 ? -0.836 -4.179 1.619 1.00 96.81 97 PRO A O 1
ATOM 725 N N . MET A 1 98 ? -0.492 -3.850 -0.572 1.00 96.19 98 MET A N 1
ATOM 726 C CA . MET A 1 98 ? 0.131 -2.533 -0.462 1.00 96.19 98 MET A CA 1
ATOM 727 C C . MET A 1 98 ? -0.776 -1.468 -1.071 1.00 96.19 98 MET A C 1
ATOM 729 O O . MET A 1 98 ? -1.318 -1.650 -2.165 1.00 96.19 98 MET A O 1
ATOM 733 N N . GLY A 1 99 ? -0.922 -0.345 -0.373 1.00 96.00 99 GLY A N 1
ATOM 734 C CA . GLY A 1 99 ? -1.595 0.851 -0.867 1.00 96.00 99 GLY A CA 1
ATOM 735 C C . GLY A 1 99 ? -0.606 1.764 -1.587 1.00 96.00 99 GLY A C 1
ATOM 736 O O . GLY A 1 99 ? 0.359 2.226 -0.983 1.00 96.00 99 GLY A O 1
ATOM 737 N N . GLY A 1 100 ? -0.833 2.041 -2.868 1.00 93.94 100 GLY A N 1
ATOM 738 C CA . GLY A 1 100 ? 0.005 2.930 -3.671 1.00 93.94 100 GLY A CA 1
ATOM 739 C C . GLY A 1 100 ? -0.521 4.365 -3.709 1.00 93.94 100 GLY A C 1
ATOM 740 O O . GLY A 1 100 ? -1.725 4.584 -3.867 1.00 93.94 100 GLY A O 1
ATOM 741 N N . ALA A 1 101 ? 0.398 5.336 -3.630 1.00 93.25 101 ALA A N 1
ATOM 742 C CA . ALA A 1 101 ? 0.103 6.770 -3.712 1.00 93.25 101 ALA A CA 1
ATOM 743 C C . ALA A 1 101 ? -1.020 7.191 -2.746 1.00 93.25 101 ALA A C 1
ATOM 745 O O . ALA A 1 101 ? -2.042 7.746 -3.150 1.00 93.25 101 ALA A O 1
ATOM 746 N N . CYS A 1 102 ? -0.830 6.858 -1.472 1.00 94.56 102 CYS A N 1
ATOM 747 C CA . CYS A 1 102 ? -1.782 7.109 -0.405 1.00 94.56 102 CYS A CA 1
ATOM 748 C C . CYS A 1 102 ? -1.657 8.521 0.165 1.00 94.56 102 CYS A C 1
ATOM 750 O O . CYS A 1 102 ? -0.554 9.061 0.283 1.00 94.56 102 CYS A O 1
ATOM 752 N N . ILE A 1 103 ? -2.795 9.079 0.573 1.00 93.06 103 ILE A N 1
ATOM 753 C CA . ILE A 1 103 ? -2.911 10.369 1.253 1.00 93.06 103 ILE A CA 1
ATOM 754 C C . ILE A 1 103 ? -3.824 10.250 2.477 1.00 93.06 103 ILE A C 1
ATOM 756 O O . ILE A 1 103 ? -4.779 9.476 2.484 1.00 93.06 103 ILE A O 1
ATOM 760 N N . SER A 1 104 ? -3.554 11.058 3.499 1.00 90.56 104 SER A N 1
ATOM 761 C CA . SER A 1 104 ? -4.340 11.116 4.739 1.00 90.56 104 SER A CA 1
ATOM 762 C C . SER A 1 104 ? -5.420 12.202 4.662 1.00 90.56 104 SER A C 1
ATOM 764 O O . SER A 1 104 ? -5.481 13.078 5.522 1.00 90.56 104 SER A O 1
ATOM 766 N N . ASN A 1 105 ? -6.224 12.208 3.594 1.00 85.56 105 ASN A N 1
ATOM 767 C CA . ASN A 1 105 ? -7.260 13.220 3.381 1.00 85.56 105 ASN A CA 1
ATOM 768 C C . ASN A 1 105 ? -8.645 12.584 3.461 1.00 85.56 105 ASN A C 1
ATOM 770 O O . ASN A 1 105 ? -8.990 11.790 2.596 1.00 85.56 105 ASN A O 1
ATOM 774 N N . MET A 1 106 ? -9.425 12.948 4.478 1.00 84.44 106 MET A N 1
ATOM 775 C CA . MET A 1 106 ? -10.767 12.410 4.689 1.00 84.44 106 MET A CA 1
ATOM 776 C C . MET A 1 106 ? -11.824 13.511 4.546 1.00 84.44 106 MET A C 1
ATOM 778 O O . MET A 1 106 ? -11.660 14.574 5.153 1.00 84.44 106 MET A O 1
ATOM 782 N N . PRO A 1 107 ? -12.933 13.266 3.820 1.00 88.00 107 PRO A N 1
ATOM 783 C CA . PRO A 1 107 ? -13.237 12.062 3.030 1.00 88.00 107 PRO A CA 1
ATOM 784 C C . PRO A 1 107 ? -12.319 11.896 1.804 1.00 88.00 107 PRO A C 1
ATOM 786 O O . PRO A 1 107 ? -11.749 12.878 1.322 1.00 88.00 107 PRO A O 1
ATOM 789 N N . CYS A 1 108 ? -12.186 10.662 1.303 1.00 90.19 108 CYS A N 1
ATOM 790 C CA . CYS A 1 108 ? -11.285 10.357 0.194 1.00 90.19 108 CYS A CA 1
ATOM 791 C C . CYS A 1 108 ? -11.639 11.144 -1.077 1.00 90.19 108 CYS A C 1
ATOM 793 O O . CYS A 1 108 ? -12.768 11.056 -1.569 1.00 90.19 108 CYS A O 1
ATOM 795 N N . PRO A 1 109 ? -10.700 11.931 -1.634 1.00 88.75 109 PRO A N 1
ATOM 796 C CA . PRO A 1 109 ? -10.972 12.714 -2.827 1.00 88.75 109 PRO A CA 1
ATOM 797 C C . PRO A 1 109 ? -10.934 11.836 -4.083 1.00 88.75 109 PRO A C 1
ATOM 799 O O . PRO A 1 109 ? -9.970 11.102 -4.314 1.00 88.75 109 PRO A O 1
ATOM 802 N N . GLY A 1 110 ? -11.936 11.991 -4.952 1.00 82.81 110 GLY A N 1
ATOM 803 C CA . GLY A 1 110 ? -11.917 11.459 -6.321 1.00 82.81 110 GLY A CA 1
ATOM 804 C C . GLY A 1 110 ? -11.589 9.961 -6.405 1.00 82.81 110 GLY A C 1
ATOM 805 O O . GLY A 1 110 ? -11.980 9.227 -5.509 1.00 82.81 110 GLY A O 1
ATOM 806 N N . PRO A 1 111 ? -10.885 9.469 -7.446 1.00 87.88 111 PRO A N 1
ATOM 807 C CA . PRO A 1 111 ? -10.750 8.033 -7.739 1.00 87.88 111 PRO A CA 1
ATOM 808 C C . PRO A 1 111 ? -9.839 7.270 -6.754 1.00 87.88 111 PRO A C 1
ATOM 810 O O . PRO A 1 111 ? -9.265 6.241 -7.108 1.00 87.88 111 PRO A O 1
ATOM 813 N N . THR A 1 112 ? -9.644 7.795 -5.545 1.00 93.50 112 THR A N 1
ATOM 814 C CA . THR A 1 112 ? -8.940 7.108 -4.469 1.00 93.50 112 THR A CA 1
ATOM 815 C C . THR A 1 112 ? -9.880 6.156 -3.741 1.00 93.50 112 THR A C 1
ATOM 817 O O . THR A 1 112 ? -11.096 6.327 -3.715 1.00 93.50 112 THR A O 1
ATOM 820 N N . ILE A 1 113 ? -9.290 5.108 -3.190 1.00 93.31 113 ILE A N 1
ATOM 821 C CA . ILE A 1 113 ? -9.968 4.037 -2.479 1.00 93.31 113 ILE A CA 1
ATOM 822 C C . ILE A 1 113 ? -9.672 4.238 -1.000 1.00 93.31 113 ILE A C 1
ATOM 824 O O . ILE A 1 113 ? -8.507 4.389 -0.619 1.00 93.31 113 ILE A O 1
ATOM 828 N N . GLU A 1 114 ? -10.721 4.232 -0.190 1.00 93.81 114 GLU A N 1
ATOM 829 C CA . GLU A 1 114 ? -10.616 4.238 1.263 1.00 93.81 114 GLU A CA 1
ATOM 830 C C . GLU A 1 114 ? -10.037 2.898 1.729 1.00 93.81 114 GLU A C 1
ATOM 832 O O . GLU A 1 114 ? -10.469 1.822 1.294 1.00 93.81 114 GLU A O 1
ATOM 837 N N . VAL A 1 115 ? -8.994 2.952 2.556 1.00 95.19 115 VAL A N 1
ATOM 838 C CA . VAL A 1 115 ? -8.296 1.761 3.038 1.00 95.19 115 VAL A CA 1
ATOM 839 C C . VAL A 1 115 ? -7.838 1.906 4.481 1.00 95.19 115 VAL A C 1
ATOM 841 O O . VAL A 1 115 ? -7.485 2.990 4.950 1.00 95.19 115 VAL A O 1
ATOM 844 N N . CYS A 1 116 ? -7.737 0.764 5.148 1.00 95.56 116 CYS A N 1
ATOM 845 C CA . CYS A 1 116 ? -7.129 0.617 6.458 1.00 95.56 116 CYS A CA 1
ATOM 846 C C . CYS A 1 116 ? -5.802 -0.126 6.330 1.00 95.56 116 CYS A C 1
ATOM 848 O O . CYS A 1 116 ? -5.763 -1.253 5.843 1.00 95.56 116 CYS A O 1
ATOM 850 N N . CYS A 1 117 ? -4.711 0.489 6.773 1.00 95.75 117 CYS A N 1
ATOM 851 C CA . CYS A 1 117 ? -3.357 -0.050 6.687 1.00 95.75 117 CYS A CA 1
ATOM 852 C C . CYS A 1 117 ? -2.743 -0.224 8.080 1.00 95.75 117 CYS A C 1
ATOM 854 O O . CYS A 1 117 ? -3.097 0.473 9.034 1.00 95.75 117 CYS A O 1
ATOM 856 N N . SER A 1 118 ? -1.786 -1.143 8.212 1.00 96.31 118 SER A N 1
ATOM 857 C CA . SER A 1 118 ? -1.053 -1.325 9.473 1.00 96.31 118 SER A CA 1
ATOM 858 C C . SER A 1 118 ? -0.074 -0.184 9.734 1.00 96.31 118 SER A C 1
ATOM 860 O O . SER A 1 118 ? 0.116 0.239 10.872 1.00 96.31 118 SER A O 1
ATOM 862 N N . SER A 1 119 ? 0.541 0.331 8.673 1.00 94.12 119 SER A N 1
ATOM 863 C CA . SER A 1 119 ? 1.469 1.456 8.716 1.00 94.12 119 SER A CA 1
ATOM 864 C C . SER A 1 119 ? 1.510 2.175 7.371 1.00 94.12 119 SER A C 1
ATOM 866 O O . SER A 1 119 ? 0.986 1.685 6.368 1.00 94.12 119 SER A O 1
ATOM 868 N N . VAL A 1 120 ? 2.147 3.344 7.355 1.00 94.62 120 VAL A N 1
ATOM 869 C CA . VAL A 1 120 ? 2.440 4.103 6.141 1.00 94.62 120 VAL A CA 1
ATOM 870 C C . VAL A 1 120 ? 3.925 4.437 6.106 1.00 94.62 120 VAL A C 1
ATOM 872 O O . VAL A 1 120 ? 4.501 4.850 7.112 1.00 94.62 120 VAL A O 1
ATOM 875 N N . SER A 1 121 ? 4.540 4.252 4.948 1.00 93.62 121 SER A N 1
ATOM 876 C CA . SER A 1 121 ? 5.929 4.604 4.677 1.00 93.62 121 SER A CA 1
ATOM 877 C C . SER A 1 121 ? 5.973 5.750 3.663 1.00 93.62 121 SER A C 1
ATOM 879 O O . SER A 1 121 ? 5.150 5.782 2.746 1.00 93.62 121 SER A O 1
ATOM 881 N N . PRO A 1 122 ? 6.900 6.710 3.789 1.00 91.31 122 PRO A N 1
ATOM 882 C CA . PRO A 1 122 ? 7.070 7.740 2.771 1.00 91.31 122 PRO A CA 1
ATOM 883 C C . PRO A 1 122 ? 7.578 7.104 1.469 1.00 91.31 122 PRO A C 1
ATOM 885 O O . PRO A 1 122 ? 8.539 6.337 1.495 1.00 91.31 122 PRO A O 1
ATOM 888 N N . CYS A 1 123 ? 6.950 7.408 0.330 1.00 91.00 123 CYS A N 1
ATOM 889 C CA . CYS A 1 123 ? 7.457 6.973 -0.968 1.00 91.00 123 CYS A CA 1
ATOM 890 C C . CYS A 1 123 ? 7.157 7.968 -2.093 1.00 91.00 123 CYS A C 1
ATOM 892 O O . CYS A 1 123 ? 6.014 8.148 -2.523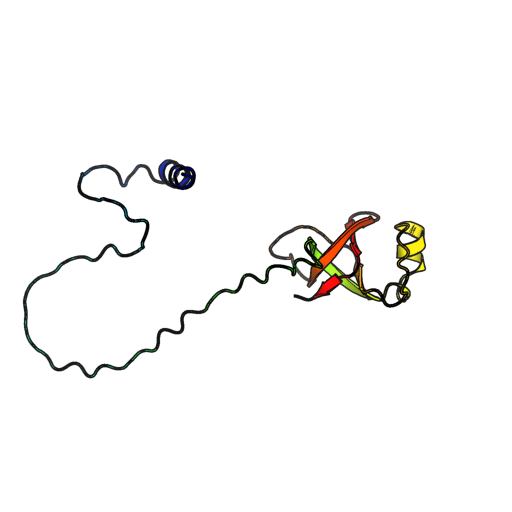 1.00 91.00 123 CYS A O 1
ATOM 894 N N . GLY A 1 124 ? 8.217 8.582 -2.622 1.00 84.50 124 GLY A N 1
ATOM 895 C CA . GLY A 1 124 ? 8.098 9.624 -3.636 1.00 84.50 124 GLY A CA 1
ATOM 896 C C . GLY A 1 124 ? 7.250 10.794 -3.130 1.00 84.50 124 GLY A C 1
ATOM 897 O O . GLY A 1 124 ? 7.451 11.283 -2.022 1.00 84.50 124 GLY A O 1
ATOM 898 N N . SER A 1 125 ? 6.290 11.236 -3.942 1.00 82.06 125 SER A N 1
ATOM 899 C CA . SER A 1 125 ? 5.396 12.362 -3.628 1.00 82.06 125 SER A CA 1
ATOM 900 C C . SER A 1 125 ? 4.203 11.993 -2.733 1.00 82.06 125 SER A C 1
ATOM 902 O O . SER A 1 125 ? 3.370 12.854 -2.461 1.00 82.06 125 SER A O 1
ATOM 904 N N . GLY A 1 126 ? 4.072 10.728 -2.318 1.00 86.81 126 GLY A N 1
ATOM 905 C CA . GLY A 1 126 ? 2.936 10.239 -1.535 1.00 86.81 126 GLY A CA 1
ATOM 906 C C . GLY A 1 126 ? 3.333 9.216 -0.471 1.00 86.81 126 GLY A C 1
ATOM 907 O O . GLY A 1 126 ? 4.512 8.980 -0.204 1.00 86.81 126 GLY A O 1
ATOM 908 N N . GLY A 1 127 ? 2.328 8.610 0.161 1.00 92.56 127 GLY A N 1
ATOM 909 C CA . GLY A 1 127 ? 2.515 7.494 1.083 1.00 92.56 127 GLY A CA 1
ATOM 910 C C . GLY A 1 127 ? 2.434 6.138 0.380 1.00 92.56 127 GLY A C 1
ATOM 911 O O . GLY A 1 127 ? 1.690 5.966 -0.588 1.00 92.56 127 GLY A O 1
ATOM 912 N N . LEU A 1 128 ? 3.169 5.162 0.900 1.00 95.75 128 LEU A N 1
ATOM 913 C CA . LEU A 1 128 ? 2.979 3.742 0.640 1.00 95.75 128 LEU A CA 1
ATOM 914 C C . LEU A 1 128 ? 2.325 3.119 1.877 1.00 95.75 128 LEU A C 1
ATOM 916 O O . LEU A 1 128 ? 2.926 3.090 2.949 1.00 95.75 128 LEU A O 1
ATOM 920 N N . GLY A 1 129 ? 1.085 2.661 1.746 1.00 96.06 129 GLY A N 1
ATOM 921 C CA . GLY A 1 129 ? 0.392 1.942 2.809 1.00 96.06 129 GLY A CA 1
ATOM 922 C C . GLY A 1 129 ? 0.842 0.483 2.857 1.00 96.06 129 GLY A C 1
ATOM 923 O O . GLY A 1 129 ? 0.891 -0.182 1.821 1.00 96.06 129 GLY A O 1
ATOM 924 N N . ASN A 1 130 ? 1.130 -0.026 4.051 1.00 95.81 130 ASN A N 1
ATOM 925 C CA . ASN A 1 130 ? 1.552 -1.409 4.263 1.00 95.81 130 ASN A CA 1
ATOM 926 C C . ASN A 1 130 ? 0.408 -2.244 4.837 1.00 95.81 130 ASN A C 1
ATOM 928 O O . ASN A 1 130 ? -0.285 -1.796 5.753 1.00 95.81 130 ASN A O 1
ATOM 932 N N . ASN A 1 131 ? 0.268 -3.475 4.333 1.00 96.31 131 ASN A N 1
ATOM 933 C CA . ASN A 1 131 ? -0.754 -4.438 4.744 1.00 96.31 131 ASN A CA 1
ATOM 934 C C . ASN A 1 131 ? -2.145 -3.788 4.830 1.00 96.31 131 ASN A C 1
ATOM 936 O O . ASN A 1 131 ? -2.706 -3.644 5.916 1.00 96.31 131 ASN A O 1
ATOM 940 N N . CYS A 1 132 ? -2.642 -3.326 3.685 1.00 95.88 132 CYS A N 1
ATOM 941 C CA . CYS A 1 132 ? -3.876 -2.560 3.580 1.00 95.88 132 CYS A CA 1
ATOM 942 C C . CYS A 1 132 ? -5.085 -3.423 3.206 1.00 95.88 132 CYS A C 1
ATOM 944 O O . CYS A 1 132 ? -4.994 -4.304 2.351 1.00 95.88 132 CYS A O 1
ATO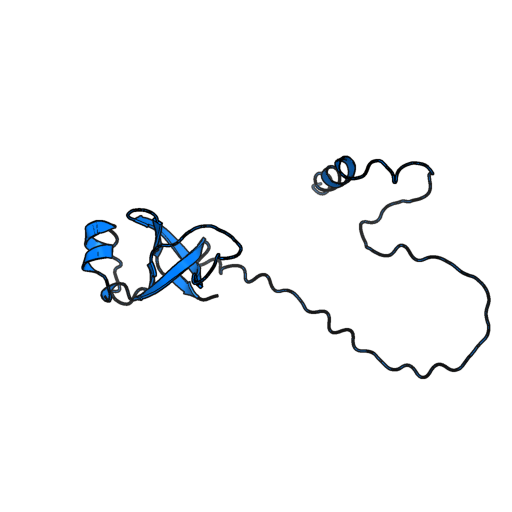M 946 N N . THR A 1 133 ? -6.246 -3.105 3.768 1.00 95.69 133 THR A N 1
ATOM 947 C CA . THR A 1 133 ? -7.552 -3.646 3.374 1.00 95.69 133 THR A CA 1
ATOM 948 C C . THR A 1 133 ? -8.474 -2.517 2.930 1.00 95.69 133 THR A C 1
ATOM 950 O O . THR A 1 133 ? -8.343 -1.385 3.388 1.00 95.69 133 THR A O 1
ATOM 953 N N . ARG A 1 134 ? -9.372 -2.803 1.984 1.00 93.00 134 ARG A N 1
ATOM 954 C CA . ARG A 1 134 ? -10.383 -1.836 1.530 1.00 93.00 134 ARG A CA 1
ATOM 955 C C . ARG A 1 134 ? -11.510 -1.757 2.561 1.00 93.00 134 ARG A C 1
ATOM 957 O O . ARG A 1 134 ? -11.859 -2.797 3.123 1.00 93.00 134 ARG A O 1
ATOM 964 N N . VAL A 1 135 ? -12.053 -0.558 2.762 1.00 88.12 135 VAL A N 1
ATOM 965 C CA . VAL A 1 135 ? -13.223 -0.283 3.620 1.00 88.12 135 VAL A CA 1
ATOM 966 C C . VAL A 1 135 ? -14.460 0.029 2.790 1.00 88.12 135 VAL A C 1
ATOM 968 O O . VAL A 1 135 ? -14.297 0.488 1.636 1.00 88.12 135 VAL A O 1
#

Organism: NCBI:txid1940300

Sequence (135 aa):
MPGTARCLSVYLKYPRLYREGRHSCDCSIKCTERQPNMRASITVTVFSTVFAAIAVSATCPSAQPVHLCCRNVAPWSSNSGVWGGICGVTPADPNTPMGGACISNMPCPGPTIEVCCSSVSPCGSGGLGNNCTRV

pLDDT: mean 71.8, std 24.64, range [34.66, 97.25]

Radius of gyration: 25.77 Å; Cα contacts (8 Å, |Δi|>4): 185; chains: 1; bounding box: 74×49×44 Å

Foldseek 3Di:
DPDPPPPPVVCVPDVPPPPDDDDPDPVDPDPDDDDDDDDDDDDDPPPPPPPPPPPPPPQADPQQRDKKWALDKFFCLVPVCQCCPQQVDDDPDSRQIKGHQIDPDPPHPDNTFIKGANDWGDGDPGIIGTNIDGD

Mean predicted aligned error: 17.18 Å